Protein AF-A0A1G5VJP4-F1 (afdb_monomer_lite)

pLDDT: mean 82.88, std 12.74, range [47.03, 96.19]

Foldseek 3Di:
DDFAFDFDKDWDPPDPPTDIDTDTHGFFAFLVVVVVVVCVVVVNPPPDWDWKDAPPDPEIEGCCVPDPDDDPRYHHRRPHGCCVDRVPHPDIDD

Secondary structure (DSSP, 8-state):
-PPPEEEEEEEESS-SS-EEEEEEEETT-BHHHHHHHHHHHHT--S-S--EEEETTEEEEEE-GGG-SS--TTPEETTT-BTHHHHTT-S-EE-

Organism: NCBI:txid230361

Radius of gyration: 13.72 Å; chains: 1; bounding box: 29×39×34 Å

InterPro domains:
  IPR012912 Plasmid pRiA4b, Orf3-like domain [PF07929] (5-93)
  IPR024047 MM3350-like superfamily [G3DSA:3.10.290.30] (2-94)
  IPR024047 MM3350-like superfamily [SSF159941] (1-93)

Sequence (94 aa):
MFMKGYDVKIRLDDFRPITWRDMIIPEKITFKELDRIIKITYGFLGYHLSAFTFKDSDIEILDLSNDIVAANEAKDMNETYIDEYFQNEKKIFL

Structure (mmCIF, N/CA/C/O backbone):
data_AF-A0A1G5VJP4-F1
#
_entry.id   AF-A0A1G5VJP4-F1
#
loop_
_atom_site.group_PDB
_atom_site.id
_atom_site.type_symbol
_atom_site.label_atom_id
_atom_site.label_alt_id
_atom_site.label_comp_id
_atom_site.label_asym_id
_atom_site.label_entity_id
_atom_site.label_seq_id
_atom_site.pdbx_PDB_ins_code
_atom_site.Cartn_x
_atom_site.Cartn_y
_atom_site.Cartn_z
_atom_site.occupancy
_atom_site.B_iso_or_equiv
_atom_site.auth_seq_id
_atom_site.auth_comp_id
_atom_site.auth_asym_id
_atom_site.auth_atom_id
_atom_site.pdbx_PDB_model_num
ATOM 1 N N . MET A 1 1 ? -5.611 -22.059 9.814 1.00 47.03 1 MET A N 1
ATOM 2 C CA . MET A 1 1 ? -5.945 -20.638 10.040 1.00 47.03 1 MET A CA 1
ATOM 3 C C . MET A 1 1 ? -6.131 -20.022 8.666 1.00 47.03 1 MET A C 1
ATOM 5 O O . MET A 1 1 ? -5.190 -20.072 7.888 1.00 47.03 1 MET A O 1
ATOM 9 N N . PHE A 1 2 ? -7.342 -19.592 8.303 1.00 53.41 2 PHE A N 1
ATOM 10 C CA . PHE A 1 2 ? -7.550 -18.918 7.017 1.00 53.41 2 PHE A CA 1
ATOM 11 C C . PHE A 1 2 ? -7.010 -17.496 7.143 1.00 53.41 2 PHE A C 1
ATOM 13 O O . PHE A 1 2 ? -7.393 -16.779 8.067 1.00 53.41 2 PHE A O 1
ATOM 20 N N . MET A 1 3 ? -6.083 -17.126 6.266 1.00 62.78 3 MET A N 1
ATOM 21 C CA . MET A 1 3 ? -5.578 -15.761 6.197 1.00 62.78 3 MET A CA 1
ATOM 22 C C . MET A 1 3 ? -6.698 -14.892 5.617 1.00 62.78 3 MET A C 1
ATOM 24 O O . MET A 1 3 ? -7.191 -15.183 4.527 1.00 62.78 3 MET A O 1
ATOM 28 N N . LYS A 1 4 ? -7.158 -13.892 6.374 1.00 83.94 4 LYS A N 1
ATOM 29 C CA . LYS A 1 4 ? -8.109 -12.893 5.877 1.00 83.94 4 LYS A CA 1
ATOM 30 C C . LYS A 1 4 ? -7.348 -11.829 5.088 1.00 83.94 4 LYS A C 1
ATOM 32 O O . LYS A 1 4 ? -6.175 -11.573 5.355 1.00 83.94 4 LYS A O 1
ATOM 37 N N . GLY A 1 5 ? -8.006 -11.246 4.098 1.00 89.69 5 GLY A N 1
ATOM 38 C CA . GLY A 1 5 ? -7.402 -10.247 3.232 1.00 89.69 5 GLY A CA 1
ATOM 39 C C . GLY A 1 5 ? -8.447 -9.480 2.442 1.00 89.69 5 GLY A C 1
ATOM 40 O O . GLY A 1 5 ? -9.635 -9.806 2.477 1.00 89.69 5 GLY A O 1
ATOM 41 N N . TYR A 1 6 ? -7.976 -8.459 1.745 1.00 91.12 6 TYR A N 1
ATOM 42 C CA . TYR A 1 6 ? -8.771 -7.585 0.903 1.00 91.12 6 TYR A CA 1
ATOM 43 C C . TYR A 1 6 ? -8.622 -8.008 -0.557 1.00 91.12 6 TYR A C 1
ATOM 45 O O . TYR A 1 6 ? -7.500 -8.164 -1.043 1.00 91.12 6 TYR A O 1
ATOM 53 N N . ASP A 1 7 ? -9.743 -8.166 -1.260 1.00 89.62 7 ASP A N 1
ATOM 54 C CA . ASP A 1 7 ? -9.753 -8.304 -2.716 1.00 89.62 7 ASP A CA 1
ATOM 55 C C . ASP A 1 7 ? -9.507 -6.929 -3.343 1.00 89.62 7 ASP A C 1
ATOM 57 O O . ASP A 1 7 ? -10.339 -6.024 -3.250 1.00 89.62 7 ASP A O 1
ATOM 61 N N . VAL A 1 8 ? -8.347 -6.758 -3.973 1.00 90.31 8 VAL A N 1
ATOM 62 C CA . V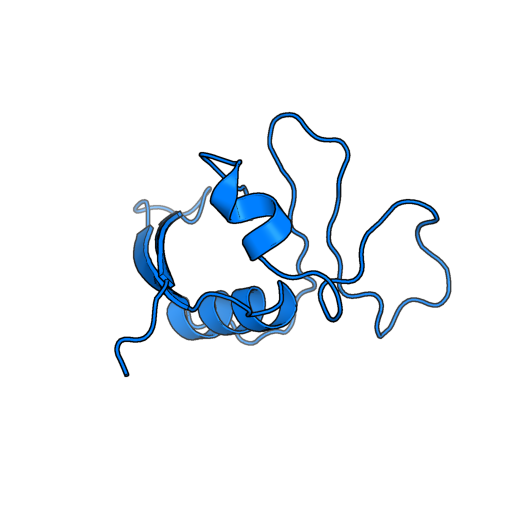AL A 1 8 ? -7.884 -5.470 -4.495 1.00 90.31 8 VAL A CA 1
ATOM 63 C C . VAL A 1 8 ? -7.582 -5.588 -5.977 1.00 90.31 8 VAL A C 1
ATOM 65 O O . VAL A 1 8 ? -6.862 -6.483 -6.422 1.00 90.31 8 VAL A O 1
ATOM 68 N N . LYS A 1 9 ? -8.083 -4.619 -6.744 1.00 90.50 9 LYS A N 1
ATOM 69 C CA . LYS A 1 9 ? -7.671 -4.391 -8.126 1.00 90.50 9 LYS A CA 1
ATOM 70 C C . LYS A 1 9 ? -6.695 -3.231 -8.179 1.00 90.50 9 LYS A C 1
ATOM 72 O O . LYS A 1 9 ? -7.078 -2.091 -7.928 1.00 90.50 9 LYS A O 1
ATOM 77 N N . ILE A 1 10 ? -5.464 -3.518 -8.579 1.00 90.38 10 ILE A N 1
ATOM 78 C CA . ILE A 1 10 ? -4.434 -2.504 -8.796 1.00 90.38 10 ILE A CA 1
ATOM 79 C C . ILE A 1 10 ? -4.335 -2.245 -10.288 1.00 90.38 10 ILE A C 1
ATOM 81 O O . ILE A 1 10 ? -4.131 -3.182 -11.057 1.00 90.38 10 ILE A O 1
ATOM 85 N N . ARG A 1 11 ? -4.479 -0.989 -10.699 1.00 90.44 11 ARG A N 1
ATOM 86 C CA . ARG A 1 11 ? -4.362 -0.551 -12.090 1.00 90.44 11 ARG A CA 1
ATOM 87 C C . ARG A 1 11 ? -3.223 0.452 -12.183 1.00 90.44 11 ARG A C 1
ATOM 89 O O . ARG A 1 11 ? -3.197 1.395 -11.404 1.00 90.44 11 ARG A O 1
ATOM 96 N N . LEU A 1 12 ? -2.332 0.261 -13.151 1.00 87.12 12 LEU A N 1
ATOM 97 C CA . LEU A 1 12 ? -1.369 1.292 -13.515 1.00 87.12 12 LEU A CA 1
ATOM 98 C C . LEU A 1 12 ? -2.040 2.278 -14.468 1.00 87.12 12 LEU A C 1
ATOM 100 O O . LEU A 1 12 ? -2.511 1.888 -15.544 1.00 87.12 12 LEU A O 1
ATOM 104 N N . ASP A 1 13 ? -2.095 3.539 -14.060 1.00 83.88 13 ASP A N 1
ATOM 105 C CA . ASP A 1 13 ? -2.518 4.626 -14.933 1.00 83.88 13 ASP A CA 1
ATOM 106 C C . ASP A 1 13 ? -1.369 5.050 -15.862 1.00 83.88 13 ASP A C 1
ATOM 108 O O . ASP A 1 13 ? -0.211 4.716 -15.636 1.00 83.88 13 ASP A O 1
ATOM 112 N N . ASP A 1 14 ? -1.707 5.673 -16.992 1.00 82.75 14 ASP A N 1
ATOM 113 C CA . ASP A 1 14 ? -0.777 6.101 -18.053 1.00 82.75 14 ASP A CA 1
ATOM 114 C C . ASP A 1 14 ? 0.054 5.017 -18.772 1.00 82.75 14 ASP A C 1
ATOM 116 O O . ASP A 1 14 ? 0.834 5.323 -19.675 1.00 82.75 14 ASP A O 1
ATOM 120 N N . PHE A 1 15 ? -0.199 3.732 -18.508 1.00 78.31 15 PHE A N 1
ATOM 121 C CA . PHE A 1 15 ? 0.351 2.627 -19.300 1.00 78.31 15 PHE A CA 1
ATOM 122 C C . PHE A 1 15 ? -0.590 2.201 -20.437 1.00 78.31 15 PHE A C 1
ATOM 124 O O . PHE A 1 15 ? -1.800 2.026 -20.253 1.00 78.31 15 PHE A O 1
ATOM 131 N N . ARG A 1 16 ? -0.026 1.989 -21.636 1.00 81.69 16 ARG A N 1
ATOM 132 C CA . ARG A 1 16 ? -0.722 1.375 -22.779 1.00 81.69 16 ARG A CA 1
ATOM 133 C C . ARG A 1 16 ? 0.002 0.093 -23.220 1.00 81.69 16 ARG A C 1
ATOM 135 O O . ARG A 1 16 ? 1.169 0.185 -23.595 1.00 81.69 16 ARG A O 1
ATOM 142 N N . PRO A 1 17 ? -0.674 -1.074 -23.234 1.00 83.38 17 PRO A N 1
ATOM 143 C CA . PRO A 1 17 ? -2.078 -1.292 -22.864 1.00 83.38 17 PRO A CA 1
ATOM 144 C C . PRO A 1 17 ? -2.332 -1.101 -21.359 1.00 83.38 17 PRO A C 1
ATOM 146 O O . PRO A 1 17 ? -1.414 -1.228 -20.547 1.00 83.38 17 PRO A O 1
ATOM 149 N N . ILE A 1 18 ? -3.589 -0.806 -20.997 1.00 83.81 18 ILE A N 1
ATOM 150 C CA . ILE A 1 18 ? -3.999 -0.695 -19.589 1.00 83.81 18 ILE A CA 1
ATOM 151 C C . ILE A 1 18 ? -3.628 -2.004 -18.898 1.00 83.81 18 ILE A C 1
ATOM 153 O O . ILE A 1 18 ? -4.054 -3.077 -19.325 1.00 83.81 18 ILE A O 1
ATOM 157 N N . THR A 1 19 ? -2.838 -1.906 -17.834 1.00 89.12 19 THR A N 1
ATOM 158 C CA . THR A 1 19 ? -2.350 -3.065 -17.093 1.00 89.12 19 THR A CA 1
ATOM 159 C C . THR A 1 19 ? -2.952 -3.046 -15.694 1.00 89.12 19 THR A C 1
ATOM 161 O O . THR A 1 19 ? -2.847 -2.047 -14.984 1.00 89.12 19 THR A O 1
ATOM 164 N N . TRP A 1 20 ? -3.596 -4.147 -15.302 1.00 92.12 20 TRP A N 1
ATOM 165 C CA . TRP A 1 20 ? -4.110 -4.343 -13.947 1.00 92.12 20 TRP A CA 1
ATOM 166 C C . TRP A 1 20 ? -3.788 -5.738 -13.413 1.00 92.12 20 TRP A C 1
ATOM 168 O O . TRP A 1 20 ? -3.456 -6.656 -14.173 1.00 92.12 20 TRP A O 1
ATOM 178 N N . ARG A 1 21 ? -3.891 -5.892 -12.094 1.00 90.12 21 ARG A N 1
ATOM 179 C CA . ARG A 1 21 ? -3.784 -7.161 -11.368 1.00 90.12 21 ARG A CA 1
ATOM 180 C C . ARG A 1 21 ? -4.882 -7.215 -10.313 1.00 90.12 21 ARG A C 1
ATOM 182 O O . ARG A 1 21 ? -5.081 -6.238 -9.595 1.00 90.12 21 ARG A O 1
ATOM 189 N N . ASP A 1 22 ? -5.576 -8.346 -10.249 1.00 91.56 22 ASP A N 1
ATOM 190 C CA . ASP A 1 22 ? -6.483 -8.679 -9.151 1.00 91.56 22 ASP A CA 1
ATOM 191 C C . ASP A 1 22 ? -5.690 -9.499 -8.125 1.00 91.56 22 ASP A C 1
ATOM 193 O O . ASP A 1 22 ? -4.992 -10.448 -8.493 1.00 91.56 22 ASP A O 1
ATOM 197 N N . MET A 1 23 ? -5.725 -9.088 -6.859 1.00 90.75 23 MET A N 1
ATOM 198 C CA . MET A 1 23 ? -4.868 -9.626 -5.802 1.00 90.75 23 MET A CA 1
ATOM 199 C C . MET A 1 23 ? -5.621 -9.724 -4.479 1.00 90.75 23 MET A C 1
ATOM 201 O O . MET A 1 23 ? -6.438 -8.864 -4.165 1.00 90.75 23 MET A O 1
ATOM 205 N N . ILE A 1 24 ? -5.272 -10.730 -3.675 1.00 91.44 24 ILE A N 1
ATOM 206 C CA . ILE A 1 24 ? -5.653 -10.786 -2.262 1.00 91.44 24 ILE A CA 1
ATOM 207 C C . ILE A 1 24 ? -4.508 -10.173 -1.460 1.00 91.44 24 ILE A C 1
ATOM 209 O O . ILE A 1 24 ? -3.412 -10.736 -1.412 1.00 91.44 24 ILE A O 1
ATOM 213 N N . ILE A 1 25 ? -4.758 -9.024 -0.839 1.00 93.25 25 ILE A N 1
ATOM 214 C CA . ILE A 1 25 ? -3.794 -8.346 0.030 1.00 93.25 25 ILE A CA 1
ATOM 215 C C . ILE A 1 25 ? -4.053 -8.777 1.479 1.00 93.25 25 ILE A C 1
ATOM 217 O O . ILE A 1 25 ? -5.185 -8.629 1.942 1.00 93.25 25 ILE A O 1
ATOM 221 N N . PRO A 1 26 ? -3.060 -9.325 2.205 1.00 93.50 26 PRO A N 1
ATOM 222 C CA . PRO A 1 26 ? -3.257 -9.748 3.591 1.00 93.50 26 PRO A CA 1
ATOM 223 C C . PRO A 1 26 ? -3.695 -8.585 4.488 1.00 93.50 26 PRO A C 1
ATOM 225 O O . PRO A 1 26 ? -3.197 -7.474 4.335 1.00 93.50 26 PRO A O 1
ATOM 228 N N . GLU A 1 27 ? -4.598 -8.841 5.437 1.00 92.44 27 GLU A N 1
ATOM 229 C CA . GLU A 1 27 ? -4.881 -7.878 6.511 1.00 92.44 27 GLU A CA 1
ATOM 230 C C . GLU A 1 27 ? -3.643 -7.657 7.398 1.00 92.44 27 GLU A C 1
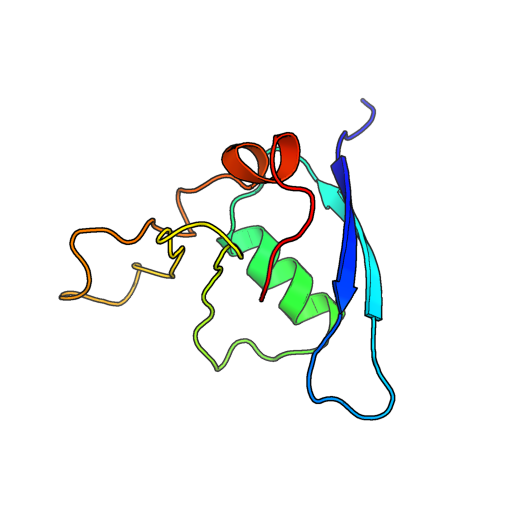ATOM 232 O O . GLU A 1 27 ? -2.761 -8.518 7.469 1.00 92.44 27 GLU A O 1
ATOM 237 N N . LYS A 1 28 ? -3.616 -6.543 8.135 1.00 93.25 28 LYS A N 1
ATOM 238 C CA . LYS A 1 28 ? -2.595 -6.200 9.142 1.00 93.25 28 LYS A CA 1
ATOM 239 C C . LYS A 1 28 ? -1.187 -6.036 8.583 1.00 93.25 28 LYS A C 1
ATOM 241 O O . LYS A 1 28 ? -0.218 -6.192 9.324 1.00 93.25 28 LYS A O 1
ATOM 246 N N . ILE A 1 29 ? -1.085 -5.698 7.302 1.00 95.56 29 ILE A N 1
ATOM 247 C CA . ILE A 1 29 ? 0.165 -5.238 6.704 1.00 95.56 29 ILE A CA 1
ATOM 248 C C . ILE A 1 29 ? 0.226 -3.714 6.727 1.00 95.56 29 ILE A C 1
ATOM 250 O O . ILE A 1 29 ? -0.804 -3.031 6.755 1.00 95.56 29 ILE A O 1
ATOM 254 N N . THR A 1 30 ? 1.432 -3.173 6.674 1.00 96.19 30 THR A N 1
ATOM 255 C CA . THR A 1 30 ? 1.644 -1.729 6.557 1.00 96.19 30 THR A CA 1
ATOM 256 C C . THR A 1 30 ? 1.611 -1.270 5.101 1.00 96.19 30 THR A C 1
ATOM 258 O O . THR A 1 30 ? 1.745 -2.068 4.165 1.00 96.19 30 THR A O 1
ATOM 261 N N . PHE A 1 31 ? 1.479 0.038 4.874 1.00 94.94 31 PHE A N 1
ATOM 262 C CA . PHE A 1 31 ? 1.611 0.602 3.526 1.00 94.94 31 PHE A CA 1
ATOM 263 C C . PHE A 1 31 ? 2.999 0.358 2.919 1.00 94.94 31 PHE A C 1
ATOM 265 O O . PHE A 1 31 ? 3.112 0.201 1.703 1.00 94.94 31 PHE A O 1
ATOM 272 N N . LYS A 1 32 ? 4.050 0.220 3.739 1.00 94.69 32 LYS A N 1
ATOM 273 C CA . LYS A 1 32 ? 5.381 -0.186 3.267 1.00 94.69 32 LYS A CA 1
ATOM 274 C C . LYS A 1 32 ? 5.390 -1.601 2.693 1.00 94.69 32 LYS A C 1
ATOM 276 O O . LYS A 1 32 ? 6.069 -1.887 1.705 1.00 94.69 32 LYS A O 1
ATOM 281 N N . GLU A 1 33 ? 4.673 -2.518 3.326 1.00 95.56 33 GLU A N 1
ATOM 282 C CA . GLU A 1 33 ? 4.559 -3.896 2.853 1.00 95.56 33 GLU A CA 1
ATOM 283 C C . GLU A 1 33 ? 3.691 -3.975 1.596 1.00 95.56 33 GLU A C 1
ATOM 285 O O . GLU A 1 33 ? 4.059 -4.672 0.649 1.00 95.56 33 GLU A O 1
ATOM 290 N N . LEU A 1 34 ? 2.610 -3.192 1.535 1.00 95.06 34 LEU A N 1
ATOM 291 C CA . LEU A 1 34 ? 1.809 -3.021 0.324 1.00 95.06 34 LEU A CA 1
ATOM 292 C C . LEU A 1 34 ? 2.652 -2.492 -0.848 1.00 95.06 34 LEU A C 1
ATOM 294 O O . LEU A 1 34 ? 2.610 -3.062 -1.937 1.00 95.06 34 LEU A O 1
ATOM 298 N N . ASP A 1 35 ? 3.460 -1.454 -0.619 1.00 93.69 35 ASP A N 1
ATOM 299 C CA . ASP A 1 35 ? 4.398 -0.901 -1.602 1.00 93.69 35 ASP A CA 1
ATOM 300 C C . ASP A 1 35 ? 5.345 -1.979 -2.156 1.00 93.69 35 ASP A C 1
ATOM 302 O O . ASP A 1 35 ? 5.498 -2.136 -3.370 1.00 93.69 35 ASP A O 1
ATOM 306 N N . ARG A 1 36 ? 5.924 -2.805 -1.277 1.00 93.75 36 ARG A N 1
ATOM 307 C CA . ARG A 1 36 ? 6.770 -3.939 -1.686 1.00 93.75 36 ARG A CA 1
ATOM 308 C C . ARG A 1 36 ? 6.000 -4.960 -2.522 1.00 93.75 36 ARG A C 1
ATOM 310 O O . ARG A 1 36 ? 6.525 -5.415 -3.539 1.00 93.75 36 ARG A O 1
ATOM 317 N N . ILE A 1 37 ? 4.775 -5.311 -2.126 1.00 94.31 37 ILE A N 1
ATOM 318 C CA . ILE A 1 37 ? 3.916 -6.242 -2.874 1.00 94.31 37 ILE A CA 1
ATOM 319 C C . ILE A 1 37 ? 3.649 -5.705 -4.285 1.00 94.31 37 ILE A C 1
ATOM 321 O O . ILE A 1 37 ? 3.801 -6.447 -5.259 1.00 94.31 37 ILE A O 1
ATOM 325 N N . ILE A 1 38 ? 3.311 -4.420 -4.414 1.00 92.50 38 ILE A N 1
ATOM 326 C CA . ILE A 1 38 ? 3.073 -3.759 -5.704 1.00 92.50 38 ILE A CA 1
ATOM 327 C C . ILE A 1 38 ? 4.339 -3.798 -6.556 1.00 92.50 38 ILE A C 1
ATOM 329 O O . ILE A 1 38 ? 4.300 -4.266 -7.696 1.00 92.50 38 ILE A O 1
ATOM 333 N N . LYS A 1 39 ? 5.477 -3.375 -5.995 1.00 91.44 39 LYS A N 1
ATOM 334 C CA . LYS A 1 39 ? 6.761 -3.342 -6.705 1.00 91.44 39 LYS A CA 1
ATOM 335 C C . LYS A 1 39 ? 7.162 -4.720 -7.222 1.00 91.44 39 LYS A C 1
ATOM 337 O O . LYS A 1 39 ? 7.488 -4.845 -8.398 1.00 91.44 39 LYS A O 1
ATOM 342 N N . ILE A 1 40 ? 7.057 -5.765 -6.401 1.00 92.69 40 ILE A N 1
ATOM 343 C CA . ILE A 1 40 ? 7.342 -7.146 -6.823 1.00 92.69 40 ILE A CA 1
ATOM 344 C C . ILE A 1 40 ? 6.381 -7.583 -7.934 1.00 92.69 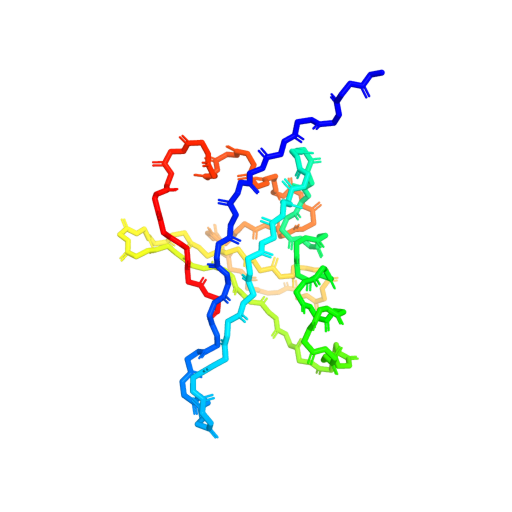40 ILE A C 1
ATOM 346 O O . ILE A 1 40 ? 6.814 -8.133 -8.945 1.00 92.69 40 ILE A O 1
ATOM 350 N N . THR A 1 41 ? 5.087 -7.304 -7.779 1.00 91.25 41 THR A N 1
ATOM 351 C CA . THR A 1 41 ? 4.049 -7.731 -8.730 1.00 91.25 41 THR A CA 1
ATOM 352 C C . THR A 1 41 ? 4.215 -7.094 -10.111 1.00 91.25 41 THR A C 1
ATOM 354 O O . THR A 1 41 ? 3.951 -7.739 -11.129 1.00 91.25 41 THR A O 1
ATOM 357 N N . TYR A 1 42 ? 4.662 -5.839 -10.154 1.00 89.00 42 TYR A N 1
ATOM 358 C CA . TYR A 1 42 ? 4.885 -5.091 -11.392 1.00 89.00 42 TYR A CA 1
ATOM 359 C C . TYR A 1 42 ? 6.344 -5.096 -11.870 1.00 89.00 42 TYR A C 1
ATOM 361 O O . TYR A 1 42 ? 6.640 -4.527 -12.918 1.00 89.00 42 TYR A O 1
ATOM 369 N N . GLY A 1 43 ? 7.253 -5.763 -11.151 1.00 89.44 43 GLY A N 1
ATOM 370 C CA . GLY A 1 43 ? 8.673 -5.831 -11.504 1.00 89.44 43 GLY A CA 1
ATOM 371 C C . GLY A 1 43 ? 9.425 -4.506 -11.332 1.00 89.44 43 GLY A C 1
ATOM 372 O O . GLY A 1 43 ? 10.429 -4.278 -12.005 1.00 89.44 43 GLY A O 1
ATOM 373 N N . PHE A 1 44 ? 8.954 -3.616 -10.457 1.00 90.00 44 PHE A N 1
ATOM 374 C CA . PHE A 1 44 ? 9.637 -2.364 -10.142 1.00 90.00 44 PHE A CA 1
ATOM 375 C C . PHE A 1 44 ? 10.816 -2.608 -9.198 1.00 90.00 44 PHE A C 1
ATOM 377 O O . PHE A 1 44 ? 10.710 -3.321 -8.203 1.00 90.00 44 PHE A O 1
ATOM 384 N N . LEU A 1 45 ? 11.943 -1.956 -9.483 1.00 83.19 45 LEU A N 1
ATOM 385 C CA . LEU A 1 45 ? 13.218 -2.183 -8.790 1.00 83.19 45 LEU A CA 1
ATOM 386 C C . LEU A 1 45 ? 13.376 -1.385 -7.481 1.00 83.19 45 LEU A C 1
ATOM 388 O O . LEU A 1 45 ? 14.417 -1.461 -6.838 1.00 83.19 45 LEU A O 1
ATOM 392 N N . GLY A 1 46 ? 12.361 -0.613 -7.077 1.00 79.06 46 GLY A N 1
ATOM 393 C CA . GLY A 1 46 ? 12.373 0.137 -5.814 1.00 79.06 46 GLY A CA 1
ATOM 394 C C . GLY A 1 46 ? 13.282 1.371 -5.790 1.00 79.06 46 GLY A C 1
ATOM 395 O O . GLY A 1 46 ? 13.576 1.873 -4.713 1.00 79.06 46 GLY A O 1
ATOM 396 N N . TYR A 1 47 ? 13.708 1.877 -6.953 1.00 78.38 47 TYR A N 1
ATOM 397 C CA . TYR A 1 47 ? 14.579 3.059 -7.061 1.00 78.38 47 TYR A CA 1
ATOM 398 C C . TYR A 1 47 ? 13.865 4.408 -6.903 1.00 78.38 47 TYR A C 1
ATOM 400 O O . TYR A 1 47 ? 14.526 5.442 -6.854 1.00 78.38 47 TYR A O 1
ATOM 408 N N . HIS A 1 48 ? 12.534 4.411 -6.837 1.00 80.81 48 HIS A N 1
ATOM 409 C CA . HIS A 1 48 ? 11.729 5.620 -6.693 1.00 80.81 48 HIS A CA 1
ATOM 410 C C . HIS A 1 48 ? 10.953 5.604 -5.375 1.00 80.81 48 HIS A C 1
ATOM 412 O O . HIS A 1 48 ? 10.558 4.537 -4.889 1.00 80.81 48 HIS A O 1
ATOM 418 N N . LEU A 1 49 ? 10.745 6.804 -4.828 1.00 85.12 49 LEU A N 1
ATOM 419 C CA . LEU A 1 49 ? 9.861 7.039 -3.690 1.00 85.12 49 LEU A CA 1
ATOM 420 C C . LEU A 1 49 ? 8.419 6.677 -4.056 1.00 85.12 49 LEU A C 1
ATOM 422 O O . LEU A 1 49 ? 8.048 6.621 -5.230 1.00 85.12 49 LEU A O 1
ATOM 426 N N . SER A 1 50 ? 7.621 6.397 -3.034 1.00 86.62 50 SER A N 1
ATOM 427 C CA . SER A 1 50 ? 6.228 5.989 -3.183 1.00 86.62 50 SER A CA 1
ATOM 428 C C . SER A 1 50 ? 5.383 6.741 -2.169 1.00 86.62 50 SER A C 1
ATOM 430 O O . SER A 1 50 ? 5.832 6.978 -1.048 1.00 86.62 50 SER A O 1
ATOM 432 N N . ALA A 1 51 ? 4.184 7.117 -2.591 1.00 89.69 51 ALA A N 1
ATOM 433 C CA . ALA A 1 51 ? 3.203 7.830 -1.795 1.00 89.69 51 ALA A CA 1
ATOM 434 C C . ALA A 1 51 ? 1.840 7.179 -2.014 1.00 89.69 51 ALA A C 1
ATOM 436 O O . ALA A 1 51 ? 1.575 6.666 -3.098 1.00 89.69 51 ALA A O 1
ATOM 437 N N . PHE A 1 52 ? 0.980 7.204 -1.002 1.00 91.12 52 PHE A N 1
ATOM 438 C CA . PHE A 1 52 ? -0.407 6.767 -1.136 1.00 91.12 52 PHE A CA 1
ATOM 439 C C . PHE A 1 52 ? -1.334 7.916 -0.769 1.00 91.12 52 PHE A C 1
ATOM 441 O O . PHE A 1 52 ? -1.141 8.569 0.257 1.00 91.12 52 PHE A O 1
ATOM 448 N N . THR A 1 53 ? -2.348 8.132 -1.607 1.00 89.44 53 THR A N 1
ATOM 449 C CA . THR A 1 53 ? -3.357 9.181 -1.426 1.00 89.44 53 THR A CA 1
ATOM 450 C C . THR A 1 53 ? -4.759 8.620 -1.643 1.00 89.44 53 THR A C 1
ATOM 452 O O . THR A 1 53 ? -4.963 7.586 -2.294 1.00 89.44 53 THR A O 1
ATOM 455 N N . PHE A 1 54 ? -5.754 9.311 -1.093 1.00 85.25 54 PHE A N 1
ATOM 456 C CA . PHE A 1 54 ? -7.156 8.919 -1.194 1.00 85.25 54 PHE A CA 1
ATOM 457 C C . PHE A 1 54 ? -7.954 10.041 -1.841 1.00 85.25 54 PHE A C 1
ATOM 459 O O . PHE A 1 54 ? -7.714 11.216 -1.594 1.00 85.25 54 PHE A O 1
ATOM 466 N N . LYS A 1 55 ? -8.916 9.667 -2.687 1.00 76.75 55 LYS A N 1
ATOM 467 C CA . LYS A 1 55 ? -9.603 10.592 -3.600 1.00 76.75 55 LYS A CA 1
ATOM 468 C C . LYS A 1 55 ? -10.203 11.824 -2.920 1.00 76.75 55 LYS A C 1
ATOM 470 O O . LYS A 1 55 ? -10.214 12.895 -3.513 1.00 76.75 55 LYS A O 1
ATOM 475 N N . ASP A 1 56 ? -10.741 11.622 -1.724 1.00 78.19 56 ASP A N 1
ATOM 476 C CA . ASP A 1 56 ? -11.533 12.601 -0.986 1.00 78.19 56 ASP A CA 1
ATOM 477 C C . ASP A 1 56 ? -10.899 12.879 0.395 1.00 78.19 56 ASP A C 1
ATOM 479 O O . ASP A 1 56 ? -11.599 13.164 1.365 1.00 78.19 56 ASP A O 1
ATOM 483 N N . SER A 1 57 ? -9.570 12.750 0.500 1.00 79.94 57 SER A N 1
ATOM 484 C CA . SER A 1 57 ? -8.815 12.960 1.736 1.00 79.94 57 SER A CA 1
ATOM 485 C C . SER A 1 57 ? -7.525 13.731 1.479 1.00 79.94 57 SER A C 1
ATOM 487 O O . SER A 1 57 ? -6.801 13.419 0.538 1.00 79.94 57 SER A O 1
ATOM 489 N N . ASP A 1 58 ? -7.195 14.659 2.377 1.00 82.44 58 ASP A N 1
ATOM 490 C CA . ASP A 1 58 ? -5.890 15.335 2.409 1.00 82.44 58 ASP A CA 1
ATOM 491 C C . ASP A 1 58 ? -4.796 14.462 3.065 1.00 82.44 58 ASP A C 1
ATOM 493 O O . ASP A 1 58 ? -3.691 14.926 3.334 1.00 82.44 58 ASP A O 1
ATOM 497 N N . ILE A 1 59 ? -5.097 13.189 3.357 1.00 84.75 59 ILE A N 1
ATOM 498 C CA . ILE A 1 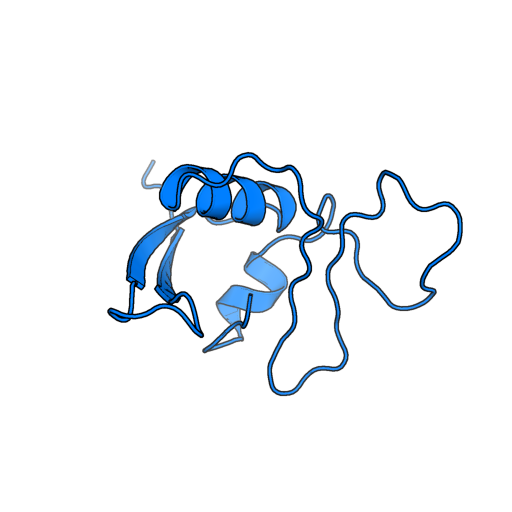59 ? -4.138 12.250 3.940 1.00 84.75 59 ILE A CA 1
ATOM 499 C C . ILE A 1 59 ? -3.159 11.770 2.869 1.00 84.75 59 ILE A C 1
ATOM 501 O O . ILE A 1 59 ? -3.546 11.144 1.878 1.00 84.75 59 ILE A O 1
ATOM 505 N N . GLU A 1 60 ? -1.876 11.970 3.155 1.00 88.88 60 GLU A N 1
ATOM 506 C CA . GLU A 1 60 ? -0.757 11.410 2.408 1.00 88.88 60 GLU A CA 1
ATOM 507 C C . GLU A 1 60 ? 0.030 10.432 3.292 1.00 88.88 60 GLU A C 1
ATOM 509 O O . GLU A 1 60 ? 0.329 10.718 4.457 1.00 88.88 60 GLU A O 1
ATOM 514 N N . ILE A 1 61 ? 0.348 9.257 2.745 1.00 91.25 61 ILE A N 1
ATOM 515 C CA . ILE A 1 61 ? 1.138 8.223 3.424 1.00 91.25 61 ILE A CA 1
ATOM 516 C C . ILE A 1 61 ? 2.463 8.047 2.675 1.00 91.25 61 ILE A C 1
ATOM 518 O O . ILE A 1 61 ? 2.463 7.666 1.502 1.00 91.25 61 ILE A O 1
ATOM 522 N N . LEU A 1 62 ? 3.585 8.305 3.354 1.00 90.31 62 LEU A N 1
ATOM 523 C CA . LEU A 1 62 ? 4.929 8.439 2.771 1.00 90.31 62 LEU A CA 1
ATOM 524 C C . LEU A 1 62 ? 5.977 7.602 3.511 1.00 90.31 62 LEU A C 1
ATOM 526 O O . LEU A 1 62 ? 5.768 7.192 4.649 1.00 90.31 62 LEU A O 1
ATOM 530 N N . ASP A 1 63 ? 7.128 7.368 2.876 1.00 87.06 63 ASP A N 1
ATOM 531 C CA . ASP A 1 63 ? 8.291 6.766 3.538 1.00 87.06 63 ASP A CA 1
ATOM 532 C C . ASP A 1 63 ? 9.096 7.839 4.265 1.00 87.06 63 ASP A C 1
ATOM 534 O O . ASP A 1 63 ? 9.910 8.533 3.656 1.00 87.06 63 ASP A O 1
ATOM 538 N N . LEU A 1 64 ? 8.864 7.971 5.570 1.00 83.56 64 LEU A N 1
ATOM 539 C CA . LEU A 1 64 ? 9.522 8.985 6.395 1.00 83.56 64 LEU A CA 1
ATOM 540 C C . LEU A 1 64 ? 10.893 8.528 6.922 1.00 83.56 64 LEU A C 1
ATOM 542 O O . LEU A 1 64 ? 11.547 9.262 7.658 1.00 83.56 64 LEU A O 1
ATOM 546 N N . SER A 1 65 ? 11.382 7.345 6.522 1.00 75.25 65 SER A N 1
ATOM 547 C CA . SER A 1 65 ? 12.628 6.779 7.059 1.00 75.25 65 SER A CA 1
ATOM 548 C C . SER A 1 65 ? 13.886 7.591 6.725 1.00 75.25 65 SER A C 1
ATOM 550 O O . SER A 1 65 ? 14.910 7.424 7.385 1.00 75.25 65 SER A O 1
ATOM 552 N N . ASN A 1 66 ? 13.841 8.413 5.669 1.00 63.28 66 ASN A N 1
ATOM 553 C CA . ASN A 1 66 ? 15.003 9.126 5.126 1.00 63.28 66 ASN A CA 1
ATOM 554 C C . ASN A 1 66 ? 14.866 10.656 5.150 1.00 63.28 66 ASN A C 1
ATOM 556 O O . ASN A 1 66 ? 15.827 11.335 4.786 1.00 63.28 66 ASN A O 1
ATOM 560 N N . ASP A 1 67 ? 13.717 11.200 5.559 1.00 62.34 67 ASP A N 1
ATOM 561 C CA . ASP A 1 67 ? 13.451 12.636 5.487 1.00 62.34 67 ASP A CA 1
ATOM 562 C C . ASP A 1 67 ? 13.498 13.289 6.872 1.00 62.34 67 ASP A C 1
ATOM 564 O O . ASP A 1 67 ? 12.724 12.975 7.771 1.00 62.34 67 ASP A O 1
ATOM 568 N N . IL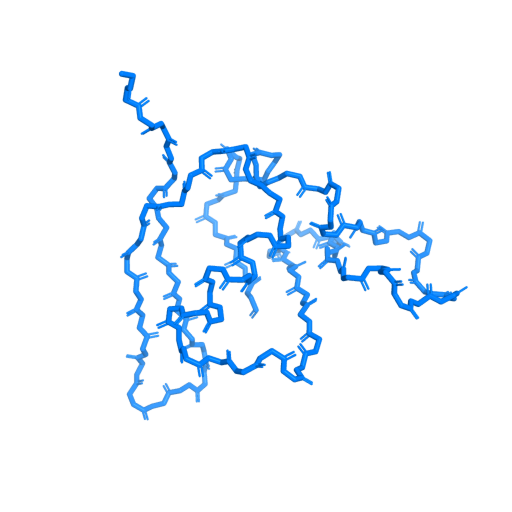E A 1 68 ? 14.437 14.222 7.044 1.00 52.69 68 ILE A N 1
ATOM 569 C CA . ILE A 1 68 ? 14.662 14.959 8.298 1.00 52.69 68 ILE A CA 1
ATOM 570 C C . ILE A 1 68 ? 13.722 16.189 8.401 1.00 52.69 68 ILE A C 1
ATOM 572 O O . ILE A 1 68 ? 13.717 16.854 9.436 1.00 52.69 68 ILE A O 1
ATOM 576 N N . VAL A 1 69 ? 12.926 16.532 7.364 1.00 55.00 69 VAL A N 1
ATOM 577 C CA . VAL A 1 69 ? 12.241 17.853 7.293 1.00 55.00 69 VAL A CA 1
ATOM 578 C C . VAL A 1 69 ? 10.757 17.890 6.839 1.00 55.00 69 VAL A C 1
ATOM 580 O O . VAL A 1 69 ? 10.106 18.890 7.125 1.00 55.00 69 VAL A O 1
ATOM 583 N N . ALA A 1 70 ? 10.140 16.888 6.205 1.00 50.78 70 ALA A N 1
ATOM 584 C CA . ALA A 1 70 ? 8.778 17.041 5.638 1.00 50.78 70 ALA A CA 1
ATOM 585 C C . ALA A 1 70 ? 7.852 15.876 6.038 1.00 50.78 70 ALA A C 1
ATOM 587 O O . ALA A 1 70 ? 8.257 14.732 5.919 1.00 50.78 70 ALA A O 1
ATOM 588 N N . ALA A 1 71 ? 6.619 16.030 6.521 1.00 56.34 71 ALA A N 1
ATOM 589 C CA . ALA A 1 71 ? 5.715 17.166 6.647 1.00 56.34 71 ALA A CA 1
ATOM 590 C C . ALA A 1 71 ? 4.860 16.951 7.911 1.00 56.34 71 ALA A C 1
ATOM 592 O O . ALA A 1 71 ? 4.506 15.815 8.211 1.00 56.34 71 ALA A O 1
ATOM 593 N N . ASN A 1 72 ? 4.499 18.013 8.639 1.00 56.94 72 ASN A N 1
ATOM 594 C CA . ASN A 1 72 ? 3.788 17.949 9.933 1.00 56.94 72 ASN A CA 1
ATOM 595 C C . ASN A 1 72 ? 2.412 17.230 9.915 1.00 56.94 72 ASN A C 1
ATOM 597 O O . ASN A 1 72 ? 1.757 17.165 10.952 1.00 56.94 72 ASN A O 1
ATOM 601 N N . GLU A 1 73 ? 1.967 16.707 8.770 1.00 72.25 73 GLU A N 1
ATOM 602 C CA . GLU A 1 73 ? 0.632 16.131 8.563 1.00 72.25 73 GLU A CA 1
ATOM 603 C C . GLU A 1 73 ? 0.643 14.774 7.827 1.00 72.25 73 GLU A C 1
ATOM 605 O O . GLU A 1 73 ? -0.383 14.094 7.800 1.00 72.25 73 GLU A O 1
ATOM 610 N N . ALA A 1 74 ? 1.781 14.342 7.265 1.00 82.31 74 ALA A N 1
ATOM 611 C CA . ALA A 1 74 ? 1.871 13.063 6.557 1.00 82.31 74 ALA A CA 1
ATOM 612 C C . ALA A 1 74 ? 2.022 11.887 7.533 1.00 82.31 74 ALA A C 1
ATOM 614 O O . ALA A 1 74 ? 2.647 12.002 8.590 1.00 82.31 74 ALA A O 1
ATOM 615 N N . LYS A 1 75 ? 1.473 10.728 7.165 1.00 89.38 75 LYS A N 1
ATOM 616 C CA . LYS A 1 75 ? 1.594 9.488 7.943 1.00 89.38 75 LYS A CA 1
ATOM 617 C C . LYS A 1 75 ? 2.759 8.632 7.444 1.00 89.38 75 LYS A C 1
ATOM 619 O O . LYS A 1 75 ? 2.960 8.495 6.238 1.00 89.38 75 LYS A O 1
ATOM 624 N N . ASP A 1 76 ? 3.486 8.001 8.366 1.00 90.44 76 ASP A N 1
ATOM 625 C CA . ASP A 1 76 ? 4.571 7.077 8.017 1.00 90.44 76 ASP A CA 1
ATOM 626 C C . ASP A 1 76 ? 4.011 5.748 7.483 1.00 90.44 76 ASP A C 1
ATOM 628 O O . ASP A 1 76 ? 3.256 5.049 8.167 1.00 90.44 76 ASP A O 1
ATOM 632 N N . MET A 1 77 ? 4.406 5.356 6.271 1.00 92.50 77 MET A N 1
ATOM 633 C CA . MET A 1 77 ? 4.024 4.082 5.659 1.00 92.50 77 MET A CA 1
ATOM 634 C C . MET A 1 77 ? 4.571 2.858 6.394 1.00 92.50 77 MET A C 1
ATOM 636 O O . MET A 1 77 ? 4.042 1.761 6.208 1.00 92.50 77 MET A O 1
ATOM 640 N N . ASN A 1 78 ? 5.630 3.017 7.192 1.00 92.31 78 ASN A N 1
ATOM 641 C CA . ASN A 1 78 ? 6.201 1.943 8.000 1.00 92.31 78 ASN A CA 1
ATOM 642 C C . ASN A 1 78 ? 5.352 1.649 9.246 1.00 92.31 78 ASN A C 1
ATOM 644 O O . ASN A 1 78 ? 5.420 0.538 9.768 1.00 92.31 78 ASN A O 1
ATOM 648 N N . GLU A 1 79 ? 4.540 2.610 9.694 1.00 91.94 79 GLU A N 1
ATOM 649 C CA . GLU A 1 79 ? 3.725 2.506 10.913 1.00 91.94 79 GLU A CA 1
ATOM 650 C C . GLU A 1 79 ? 2.217 2.457 10.632 1.00 91.94 79 GLU A C 1
ATOM 652 O O . GLU A 1 79 ? 1.438 2.019 11.477 1.00 91.94 79 GLU A O 1
ATOM 657 N N . THR A 1 80 ? 1.792 2.871 9.436 1.00 93.88 80 THR A N 1
ATOM 658 C CA . THR A 1 80 ? 0.378 2.931 9.058 1.00 93.88 80 THR A CA 1
ATOM 659 C C . THR A 1 80 ? -0.093 1.603 8.471 1.00 93.88 80 THR A C 1
ATOM 661 O O . THR A 1 80 ? 0.432 1.145 7.451 1.00 93.88 80 THR A O 1
ATOM 664 N N . TYR A 1 81 ? -1.116 1.004 9.083 1.00 94.94 81 TYR A N 1
ATOM 665 C CA . TYR A 1 81 ? -1.719 -0.247 8.617 1.00 94.94 81 TYR A CA 1
ATOM 666 C C . TYR A 1 81 ? -2.764 0.003 7.532 1.00 94.94 81 TYR A C 1
ATOM 668 O O . TYR A 1 81 ? -3.545 0.953 7.605 1.00 94.94 81 TYR A O 1
ATOM 676 N N . ILE A 1 82 ? -2.828 -0.890 6.541 1.00 93.44 82 ILE A N 1
ATOM 677 C CA . ILE A 1 82 ? -3.806 -0.767 5.453 1.00 93.44 82 ILE A CA 1
ATOM 678 C C . ILE A 1 82 ? -5.250 -0.868 5.956 1.00 93.44 82 ILE A C 1
ATOM 680 O O . ILE A 1 82 ? -6.148 -0.279 5.361 1.00 93.44 82 ILE A O 1
ATOM 684 N N . ASP A 1 83 ? -5.482 -1.578 7.063 1.00 91.94 83 ASP A N 1
ATOM 685 C CA . ASP A 1 83 ? -6.808 -1.833 7.627 1.00 91.94 83 ASP A CA 1
ATOM 686 C C . ASP A 1 83 ? -7.545 -0.559 8.037 1.00 91.94 83 ASP A C 1
ATOM 688 O O . ASP A 1 83 ? -8.766 -0.503 7.902 1.00 91.94 83 ASP A O 1
ATOM 692 N N . GLU A 1 84 ? -6.812 0.472 8.474 1.00 88.00 84 GLU A N 1
ATOM 693 C CA . GLU A 1 84 ? -7.374 1.790 8.800 1.00 88.00 84 GLU A CA 1
ATOM 694 C C . GLU A 1 84 ? -8.147 2.391 7.611 1.00 88.00 84 GLU A C 1
ATOM 696 O O . GLU A 1 84 ? -9.112 3.130 7.807 1.00 88.00 84 GLU A O 1
ATOM 701 N N . TYR A 1 85 ? -7.763 2.025 6.383 1.00 88.06 85 TYR A N 1
ATOM 702 C CA . TYR A 1 85 ? -8.290 2.602 5.147 1.00 88.06 85 TYR A CA 1
ATOM 703 C C . TYR A 1 85 ? -9.104 1.590 4.345 1.00 88.06 85 TYR A C 1
ATOM 705 O O . TYR A 1 85 ? -10.208 1.891 3.909 1.00 88.06 85 TYR A O 1
ATOM 713 N N . PHE A 1 86 ? -8.619 0.361 4.181 1.00 85.94 86 PHE A N 1
ATOM 714 C CA . PHE A 1 86 ? -9.222 -0.634 3.288 1.00 85.94 86 PHE A CA 1
ATOM 715 C C . PHE A 1 86 ? -10.587 -1.134 3.787 1.00 85.94 86 PHE A C 1
AT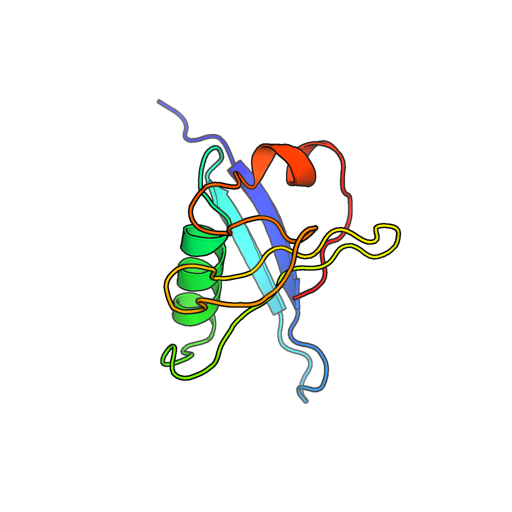OM 717 O O . PHE A 1 86 ? -11.382 -1.642 2.998 1.00 85.94 86 PHE A O 1
ATOM 724 N N . GLN A 1 87 ? -10.893 -0.976 5.079 1.00 79.56 87 GLN A N 1
ATOM 725 C CA . GLN A 1 87 ? -12.214 -1.302 5.629 1.00 79.56 87 GLN A CA 1
ATOM 726 C C . GLN A 1 87 ? -13.291 -0.278 5.250 1.00 79.56 87 GLN A C 1
ATOM 728 O O . GLN A 1 87 ? -14.470 -0.627 5.194 1.00 79.56 87 GLN A O 1
ATOM 733 N N . ASN A 1 88 ? -12.895 0.969 4.982 1.00 70.50 88 ASN A N 1
ATOM 734 C CA . ASN A 1 88 ? -13.812 2.095 4.798 1.00 70.50 88 ASN A CA 1
ATOM 735 C C . ASN A 1 88 ? -13.775 2.665 3.370 1.00 70.50 88 ASN A C 1
ATOM 737 O O . ASN A 1 88 ? -14.779 3.193 2.889 1.00 70.50 88 ASN A O 1
ATOM 741 N N . GLU A 1 89 ? -12.654 2.503 2.667 1.00 62.81 89 GLU A N 1
ATOM 742 C CA . GLU A 1 89 ? -12.402 3.098 1.360 1.00 62.81 89 GLU A CA 1
ATOM 743 C C . GLU A 1 89 ? -12.654 2.115 0.218 1.00 62.81 89 GLU A C 1
ATOM 745 O O . GLU A 1 89 ? -12.108 1.015 0.158 1.00 62.81 89 GLU A O 1
ATOM 750 N N . LYS A 1 90 ? -13.469 2.536 -0.755 1.00 61.56 90 LYS A N 1
ATOM 751 C CA . LYS A 1 90 ? -13.818 1.710 -1.925 1.00 61.56 90 LYS A CA 1
ATOM 752 C C . LYS A 1 90 ? -12.818 1.834 -3.077 1.00 61.56 90 LYS A C 1
ATOM 754 O O . LYS A 1 90 ? -12.930 1.087 -4.051 1.00 61.56 90 LYS A O 1
ATOM 759 N N . LYS A 1 91 ? -11.890 2.799 -3.019 1.00 59.19 91 LYS A N 1
ATOM 760 C CA . LYS A 1 91 ? -10.886 3.039 -4.064 1.00 59.19 91 LYS A CA 1
ATOM 761 C C . LYS A 1 91 ? -9.693 3.843 -3.540 1.00 59.19 91 LYS A C 1
ATOM 763 O O . LYS A 1 91 ? -9.881 4.908 -2.968 1.00 59.19 91 LYS A O 1
ATOM 768 N N . ILE A 1 92 ? -8.486 3.366 -3.831 1.00 61.19 92 ILE A N 1
ATOM 769 C CA . ILE A 1 92 ? -7.209 3.974 -3.427 1.00 61.19 92 ILE A CA 1
ATOM 770 C C . ILE A 1 92 ? -6.392 4.256 -4.689 1.00 61.19 92 ILE A C 1
ATOM 772 O O . ILE A 1 92 ? -6.476 3.486 -5.651 1.00 61.19 92 ILE A O 1
ATOM 776 N N . PHE A 1 93 ? -5.658 5.368 -4.701 1.00 58.66 93 PHE A N 1
ATOM 777 C CA . PHE A 1 93 ? -4.802 5.778 -5.814 1.00 58.66 93 PHE A CA 1
ATOM 778 C C . PHE A 1 93 ? -3.331 5.645 -5.397 1.00 58.66 93 PHE A C 1
ATOM 780 O O . PHE A 1 93 ? -2.984 5.899 -4.242 1.00 58.66 93 PHE A O 1
ATOM 787 N N . LEU A 1 94 ? -2.508 5.166 -6.332 1.00 57.78 94 LEU A N 1
ATOM 788 C CA . LEU A 1 94 ? -1.090 4.838 -6.161 1.00 57.78 94 LEU A CA 1
ATOM 789 C C . LEU A 1 94 ? -0.228 5.766 -7.010 1.00 57.78 94 LEU A C 1
ATOM 791 O O . LEU A 1 94 ? -0.695 6.094 -8.125 1.00 57.78 94 LEU A O 1
#